Protein AF-A0A2J8LTY6-F1 (afdb_monomer)

Foldseek 3Di:
DPDPPCPPLVLLVLLLVQLVVQVPPPCLLVCCVVPVVVSLVVSVCSSLVVVLVVCVVVVHDSCVVVVPVVSSVSSSVSNCCVRPPDDCVVVVVSVPCVVVVVVVVVVVVVVVVD

Nearest PDB structures (foldseek):
  6iz1-assembly1_A  TM=7.388E-01  e=3.321E-11  Gallus gallus
  6iyx-assembly1_A  TM=7.393E-01  e=4.893E-11  Gallus gallus
  6iz0-assembly1_A  TM=7.405E-01  e=6.106E-11  Gallus gallus
  6iz3-assembly1_B  TM=7.195E-01  e=1.869E-07  Xenopus laevis
  5eik-assembly1_A  TM=6.913E-01  e=4.148E-06  Caenorhabditis elegans

Mean predicted aligned error: 11.71 Å

Organism: Pan troglodytes (NCBI:txid9598)

Secondary structure (DSSP, 8-state):
---S--TTHHHHHHHHHHHHHHHHSTTHHHHHHH-HHHHHHHHHHHHHHHHHHHHHHHT--TTHHHH-HHHHHHHHHHHHHHHH-SSSHHHHHHS-HHHHHHHHHHHHHHHH--

Sequence (114 aa):
FSRVPLFPVFDLSYFIVSILYLKYEPGAVELSRRHPIASWLCAMLHCFGSYILADLLLGEPLIDYFSNNSSILLASAVWYLIFFCPMDLFYKCVCFLPVKLIFVAMKEVEVAVS

Solvent-accessible surface area (backbone atoms only — not comparable to full-atom values): 6648 Å² total; per-residue (Å²): 136,91,77,68,76,54,74,69,60,55,60,47,50,51,36,48,52,39,41,50,55,49,54,69,40,90,60,38,62,57,38,39,74,77,38,47,68,59,39,50,51,52,41,50,48,52,51,47,44,59,53,49,52,50,30,60,75,69,71,50,78,75,63,60,68,74,68,36,57,67,58,55,51,48,47,51,50,48,47,49,48,72,77,67,53,91,68,66,55,64,63,54,54,70,68,40,57,66,62,56,51,51,55,52,52,54,53,52,55,58,64,75,74,108

Structure (mmCIF, N/CA/C/O backbone):
data_AF-A0A2J8LTY6-F1
#
_entry.id   AF-A0A2J8LTY6-F1
#
loop_
_atom_site.group_PDB
_atom_site.id
_atom_site.type_symbol
_atom_site.label_atom_id
_atom_site.label_alt_id
_atom_site.label_comp_id
_atom_site.label_asym_id
_atom_site.label_entity_id
_atom_site.label_seq_id
_atom_site.pdbx_PDB_ins_code
_atom_site.Cartn_x
_atom_site.Cartn_y
_atom_site.Cartn_z
_atom_site.occupancy
_atom_site.B_iso_or_equiv
_atom_site.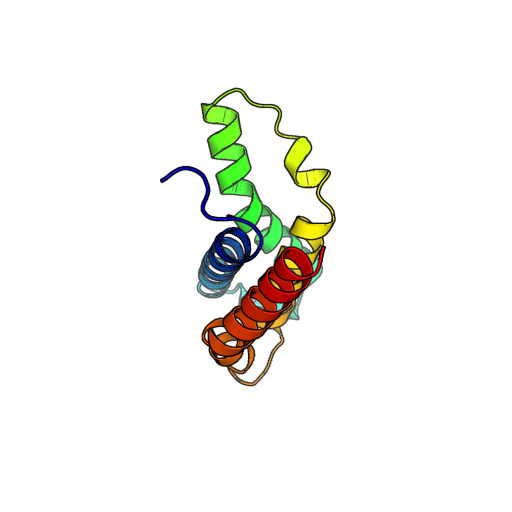auth_seq_id
_atom_site.auth_comp_id
_atom_site.auth_asym_id
_atom_site.auth_atom_id
_atom_site.pdbx_PDB_model_num
ATOM 1 N N . PHE A 1 1 ? 17.121 -19.314 -8.402 1.00 40.66 1 PHE A N 1
ATOM 2 C CA . PHE A 1 1 ? 16.409 -18.447 -7.441 1.00 40.66 1 PHE A CA 1
ATOM 3 C C . PHE A 1 1 ? 15.671 -17.268 -8.092 1.00 40.66 1 PHE A C 1
ATOM 5 O O . PHE A 1 1 ? 14.885 -16.627 -7.416 1.00 40.66 1 PHE A O 1
ATOM 12 N N . SER A 1 2 ? 15.838 -17.025 -9.401 1.00 34.03 2 SER A N 1
ATOM 13 C CA . SER A 1 2 ? 15.414 -15.782 -10.073 1.00 34.03 2 SER A CA 1
ATOM 14 C C . SER A 1 2 ? 14.136 -15.877 -10.927 1.00 34.03 2 SER A C 1
ATOM 16 O O . SER A 1 2 ? 13.950 -15.062 -11.821 1.00 34.03 2 SER A O 1
ATOM 18 N N . ARG A 1 3 ? 13.273 -16.882 -10.717 1.00 43.09 3 ARG A N 1
ATOM 19 C CA . ARG A 1 3 ? 11.989 -17.022 -11.443 1.00 43.09 3 ARG A CA 1
ATOM 20 C C . ARG A 1 3 ? 10.879 -17.635 -10.585 1.00 43.09 3 ARG A C 1
ATOM 22 O O . ARG A 1 3 ? 10.089 -18.440 -11.064 1.00 43.09 3 ARG A O 1
ATOM 29 N N . VAL A 1 4 ? 10.819 -17.277 -9.305 1.00 45.66 4 VAL A N 1
ATOM 30 C CA . VAL A 1 4 ? 9.555 -17.446 -8.577 1.00 45.66 4 VAL A CA 1
ATOM 31 C C . VAL A 1 4 ? 8.643 -16.342 -9.113 1.00 45.66 4 VAL A C 1
ATOM 33 O O . VAL A 1 4 ? 9.089 -15.197 -9.109 1.00 45.66 4 VAL A O 1
ATOM 36 N N . PRO A 1 5 ? 7.437 -16.619 -9.636 1.00 44.72 5 PRO A N 1
ATOM 37 C CA . PRO A 1 5 ? 6.534 -15.551 -10.040 1.00 44.72 5 PRO A CA 1
ATOM 38 C C . PRO A 1 5 ? 6.228 -14.702 -8.796 1.00 44.72 5 PRO A C 1
ATOM 40 O O . PRO A 1 5 ? 5.482 -15.123 -7.913 1.00 44.72 5 PRO A O 1
ATOM 43 N N . LEU A 1 6 ? 6.880 -13.534 -8.695 1.00 52.09 6 LEU A N 1
ATOM 44 C CA . LEU A 1 6 ? 6.681 -12.553 -7.618 1.00 52.09 6 LEU A CA 1
ATOM 45 C C . LEU A 1 6 ? 5.242 -12.008 -7.626 1.00 52.09 6 LEU A C 1
ATOM 47 O O . LEU A 1 6 ? 4.698 -11.628 -6.591 1.00 52.09 6 LEU A O 1
ATOM 51 N N . PHE A 1 7 ? 4.592 -12.090 -8.781 1.00 45.00 7 PHE A N 1
ATOM 52 C CA . PHE A 1 7 ? 3.207 -11.723 -9.000 1.00 45.00 7 PHE A CA 1
ATOM 53 C C . PHE A 1 7 ? 2.273 -12.890 -8.631 1.00 45.00 7 PHE A C 1
ATOM 55 O O . PHE A 1 7 ? 2.478 -13.993 -9.148 1.00 45.00 7 PHE A O 1
ATOM 62 N N . PRO A 1 8 ? 1.224 -12.733 -7.798 1.00 56.03 8 PRO A N 1
ATOM 63 C CA . PRO A 1 8 ? 0.756 -11.546 -7.065 1.00 56.03 8 PRO A CA 1
ATOM 64 C C . PRO A 1 8 ? 1.036 -11.583 -5.547 1.00 56.03 8 PRO A C 1
ATOM 66 O O . PRO A 1 8 ? 0.527 -10.752 -4.805 1.00 56.03 8 PRO A O 1
ATOM 69 N N . VAL A 1 9 ? 1.754 -12.586 -5.032 1.00 59.97 9 VAL A N 1
ATOM 70 C CA . VAL A 1 9 ? 1.737 -12.873 -3.581 1.00 59.97 9 VAL A CA 1
ATOM 71 C C . VAL A 1 9 ? 2.847 -12.203 -2.795 1.00 59.97 9 VAL A C 1
ATOM 73 O O . VAL A 1 9 ? 2.619 -11.884 -1.631 1.00 59.97 9 VAL A O 1
ATOM 76 N N . PHE A 1 10 ? 4.002 -11.947 -3.409 1.00 66.38 10 PHE A N 1
ATOM 77 C CA . PHE A 1 10 ? 5.044 -11.174 -2.736 1.00 66.38 10 PHE A CA 1
ATOM 78 C C . PHE A 1 10 ? 4.590 -9.721 -2.547 1.00 66.38 10 PHE A C 1
ATOM 80 O O . PHE A 1 10 ? 4.599 -9.239 -1.416 1.00 66.38 10 PHE A O 1
ATOM 87 N N . ASP A 1 11 ? 4.059 -9.088 -3.596 1.00 71.38 11 ASP A N 1
ATOM 88 C CA . ASP A 1 11 ? 3.532 -7.716 -3.526 1.00 71.38 11 ASP A CA 1
ATOM 89 C C . ASP A 1 11 ? 2.355 -7.601 -2.550 1.00 71.38 11 ASP A C 1
ATOM 91 O O . ASP A 1 11 ? 2.318 -6.707 -1.707 1.00 71.38 11 ASP A O 1
ATOM 95 N N . LEU A 1 12 ? 1.429 -8.567 -2.582 1.00 74.12 12 LEU A N 1
ATOM 96 C CA . LEU A 1 12 ? 0.323 -8.622 -1.626 1.00 74.12 12 LEU A CA 1
ATOM 97 C C . LEU A 1 12 ? 0.828 -8.720 -0.180 1.00 74.12 12 LEU A C 1
ATOM 99 O O . LEU A 1 12 ? 0.347 -7.992 0.685 1.00 74.12 12 LEU A O 1
ATOM 103 N N . SER A 1 13 ? 1.792 -9.606 0.093 1.00 76.62 13 SER A N 1
ATOM 104 C CA . SER A 1 13 ? 2.350 -9.769 1.440 1.00 76.62 13 SER A CA 1
ATOM 105 C C . SER A 1 13 ? 3.026 -8.492 1.933 1.00 76.62 13 SER A C 1
ATOM 107 O O . SER A 1 13 ? 2.820 -8.095 3.079 1.00 76.62 13 SER A O 1
ATOM 109 N N . TYR A 1 14 ? 3.749 -7.807 1.048 1.00 80.81 14 TYR A N 1
ATOM 110 C CA . TYR A 1 14 ? 4.389 -6.542 1.354 1.00 80.81 14 TYR A CA 1
ATOM 111 C C . TYR A 1 14 ? 3.345 -5.456 1.672 1.00 80.81 14 TYR A C 1
ATOM 113 O O . TYR A 1 14 ? 3.413 -4.839 2.736 1.00 80.81 14 TYR A O 1
ATOM 121 N N . PHE A 1 15 ? 2.315 -5.282 0.834 1.00 84.50 15 PHE A N 1
ATOM 122 C CA . PHE A 1 15 ? 1.246 -4.308 1.095 1.00 84.50 15 PHE A CA 1
ATOM 123 C C . PHE A 1 15 ? 0.502 -4.591 2.401 1.00 84.50 15 PHE A C 1
ATOM 125 O O . PHE A 1 15 ? 0.214 -3.666 3.159 1.00 84.50 15 PHE A O 1
ATOM 132 N N . ILE A 1 16 ? 0.231 -5.864 2.695 1.00 82.50 16 ILE A N 1
ATOM 133 C CA . ILE A 1 16 ? -0.411 -6.278 3.945 1.00 82.50 16 ILE A CA 1
ATOM 134 C C . ILE A 1 16 ? 0.439 -5.869 5.144 1.00 82.50 16 ILE A C 1
ATOM 136 O O . ILE A 1 16 ? -0.091 -5.230 6.050 1.00 82.50 16 ILE A O 1
ATOM 140 N N . VAL A 1 17 ? 1.734 -6.199 5.150 1.00 83.50 17 VAL A N 1
ATOM 141 C CA . VAL A 1 17 ? 2.637 -5.883 6.268 1.00 83.50 17 VAL A CA 1
ATOM 142 C C . VAL A 1 17 ? 2.764 -4.372 6.458 1.00 83.50 17 VAL A C 1
ATOM 144 O O . VAL A 1 17 ? 2.602 -3.898 7.582 1.00 83.50 17 VAL A O 1
ATOM 147 N N . SER A 1 18 ? 2.967 -3.609 5.382 1.00 87.31 18 SER A N 1
ATOM 148 C CA . SER A 1 18 ? 3.099 -2.148 5.453 1.00 87.31 18 SER A CA 1
ATOM 149 C C . SER A 1 18 ? 1.833 -1.467 5.985 1.00 87.31 18 SER A C 1
ATOM 151 O O . SER A 1 18 ? 1.911 -0.565 6.819 1.00 87.31 18 SER A O 1
ATOM 153 N N . ILE A 1 19 ? 0.648 -1.910 5.559 1.00 87.50 19 ILE A N 1
ATOM 154 C CA . ILE A 1 19 ? -0.629 -1.335 6.013 1.00 87.50 19 ILE A CA 1
ATOM 155 C C . ILE A 1 19 ? -0.973 -1.791 7.436 1.00 87.50 19 ILE A C 1
ATOM 157 O O . ILE A 1 19 ? -1.535 -1.012 8.208 1.00 87.50 19 ILE A O 1
ATOM 161 N N . LEU A 1 20 ? -0.624 -3.024 7.814 1.00 84.75 20 LEU A N 1
ATOM 162 C CA . LEU A 1 20 ? -0.717 -3.481 9.204 1.00 84.75 20 LEU A CA 1
ATOM 163 C C . LEU A 1 20 ? 0.145 -2.615 10.113 1.00 84.75 20 LEU A C 1
ATOM 165 O O . LEU A 1 20 ? -0.345 -2.159 11.142 1.00 84.75 20 LEU A O 1
ATOM 169 N N . TYR A 1 21 ? 1.387 -2.349 9.710 1.00 85.50 21 TYR A N 1
ATOM 170 C CA . TYR A 1 21 ? 2.292 -1.480 10.451 1.00 85.50 21 TYR A CA 1
ATOM 171 C C . TYR A 1 21 ? 1.695 -0.080 10.638 1.00 85.50 21 TYR A C 1
ATOM 173 O O . TYR A 1 21 ? 1.623 0.410 11.762 1.00 85.50 21 TYR A O 1
ATOM 181 N N . LEU A 1 22 ? 1.135 0.505 9.572 1.00 88.19 22 LEU A N 1
ATOM 182 C CA . LEU A 1 22 ? 0.414 1.777 9.659 1.00 88.19 22 LEU A CA 1
ATOM 183 C C . LEU A 1 22 ? -0.794 1.706 10.606 1.00 88.19 22 LEU A C 1
ATOM 185 O O . LEU A 1 22 ? -1.060 2.656 11.330 1.00 88.19 22 LEU A O 1
ATOM 189 N N . LYS A 1 23 ? -1.545 0.601 10.631 1.00 85.44 23 LYS A N 1
ATOM 190 C CA . LYS A 1 23 ? -2.685 0.434 11.547 1.00 85.44 23 LYS A CA 1
ATOM 191 C C . LYS A 1 23 ? -2.256 0.353 13.018 1.00 85.44 23 LYS A C 1
ATOM 193 O O . LYS A 1 23 ? -3.049 0.733 13.880 1.00 85.44 23 LYS A O 1
ATOM 198 N N . TYR A 1 24 ? -1.049 -0.141 13.302 1.00 85.75 24 TYR A N 1
ATOM 199 C CA . TYR A 1 24 ? -0.485 -0.165 14.655 1.00 85.75 24 TYR A CA 1
ATOM 200 C C . TYR A 1 24 ? -0.073 1.224 15.159 1.00 85.75 24 TYR A C 1
ATOM 202 O O . TYR A 1 24 ? 0.044 1.402 16.372 1.00 85.75 24 TYR A O 1
ATOM 210 N N . GLU A 1 25 ? 0.105 2.208 14.272 1.00 87.81 25 GLU A N 1
ATOM 211 C CA . GLU A 1 25 ? 0.397 3.581 14.681 1.00 87.81 25 GLU A CA 1
ATOM 212 C C . GLU A 1 25 ? -0.769 4.181 15.493 1.00 87.81 25 GLU A C 1
ATOM 214 O O . GLU A 1 25 ? -1.949 4.043 15.130 1.00 87.81 25 GLU A O 1
ATOM 219 N N . PRO A 1 26 ? -0.468 4.880 16.602 1.00 87.75 26 PRO A N 1
ATOM 220 C CA . PRO A 1 26 ? -1.489 5.471 17.453 1.00 87.75 26 PRO A CA 1
ATOM 221 C C . PRO A 1 26 ? -2.305 6.511 16.673 1.00 87.75 26 PRO A C 1
ATOM 223 O O . PRO A 1 26 ? -1.769 7.425 16.057 1.00 87.75 26 PRO A O 1
ATOM 226 N N . GLY A 1 27 ? -3.632 6.372 16.703 1.00 87.12 27 GLY A N 1
ATOM 227 C CA . GLY A 1 27 ? -4.552 7.278 16.007 1.00 87.12 27 GLY A CA 1
ATOM 228 C C . GLY A 1 27 ? -4.811 6.941 14.534 1.00 87.12 27 GLY A C 1
ATOM 229 O O . GLY A 1 27 ? -5.724 7.523 13.948 1.00 87.12 27 GLY A O 1
ATOM 230 N N . ALA A 1 28 ? -4.122 5.961 13.936 1.00 86.38 28 ALA A N 1
ATOM 231 C CA . ALA A 1 28 ? -4.347 5.579 12.537 1.00 86.38 28 ALA A CA 1
ATOM 232 C C . ALA A 1 28 ? -5.773 5.058 12.279 1.00 86.38 28 ALA A C 1
ATOM 234 O O . ALA A 1 28 ? -6.400 5.388 11.269 1.00 86.38 28 ALA A O 1
ATOM 235 N N . VAL A 1 29 ? -6.329 4.279 13.214 1.00 86.31 29 VAL A N 1
ATOM 236 C CA . VAL A 1 29 ? -7.710 3.769 13.124 1.00 86.31 29 VAL A CA 1
ATOM 237 C C . VAL A 1 29 ? -8.726 4.909 13.192 1.00 86.31 29 VAL A C 1
ATOM 239 O O . VAL A 1 29 ? -9.680 4.934 12.414 1.00 86.31 29 VAL A O 1
ATOM 242 N N . GLU A 1 30 ? -8.515 5.872 14.087 1.00 89.19 30 GLU A N 1
ATOM 243 C CA . GLU A 1 30 ? -9.394 7.032 14.239 1.00 89.19 30 GLU A CA 1
ATOM 244 C C . GLU A 1 30 ? -9.311 7.962 13.023 1.00 89.19 30 GLU A C 1
ATOM 246 O O . GLU A 1 30 ? -10.344 8.392 12.502 1.00 89.19 30 GLU A O 1
ATOM 251 N N . LEU A 1 31 ? -8.103 8.166 12.488 1.00 88.06 31 LEU A N 1
ATOM 252 C CA . LEU A 1 31 ? -7.874 8.887 11.240 1.00 88.06 31 LEU A CA 1
ATOM 253 C C . LEU A 1 31 ? -8.602 8.224 10.065 1.00 88.06 31 LEU A C 1
ATOM 255 O O . LEU A 1 31 ? -9.236 8.930 9.290 1.00 88.06 31 LEU A O 1
ATOM 259 N N . SER A 1 32 ? -8.589 6.890 9.953 1.00 87.94 32 SER A N 1
ATOM 260 C CA . SER A 1 32 ? -9.320 6.187 8.882 1.00 87.94 32 SER A CA 1
ATOM 261 C C . SER A 1 32 ? -10.833 6.409 8.939 1.00 87.94 32 SER A C 1
ATOM 263 O O . SER A 1 32 ? -11.485 6.504 7.900 1.00 87.94 32 SER A O 1
ATOM 265 N N . ARG A 1 33 ? -11.392 6.543 10.149 1.00 86.38 33 ARG A N 1
ATOM 266 C CA . ARG A 1 33 ? -12.830 6.750 10.365 1.00 86.38 33 ARG A CA 1
ATOM 267 C C . ARG A 1 33 ? -13.242 8.201 10.153 1.00 86.38 33 ARG A C 1
ATOM 269 O O . ARG A 1 33 ? -14.330 8.452 9.645 1.00 86.38 33 ARG A O 1
ATOM 276 N N . ARG A 1 34 ? -12.387 9.148 10.544 1.00 92.25 34 ARG A N 1
ATOM 277 C CA . ARG A 1 34 ? -12.663 10.588 10.453 1.00 92.25 34 ARG A CA 1
ATOM 278 C C . ARG A 1 34 ? -12.298 11.174 9.087 1.00 92.25 34 ARG A C 1
ATOM 280 O O . ARG A 1 34 ? -13.015 12.025 8.572 1.00 92.25 34 ARG A O 1
ATOM 287 N N . HIS A 1 35 ? -11.199 10.703 8.502 1.00 91.62 35 HIS A N 1
ATOM 288 C CA . HIS A 1 35 ? -10.627 11.168 7.238 1.00 91.62 35 HIS A CA 1
ATOM 289 C C . HIS A 1 35 ? -10.119 9.979 6.392 1.00 91.62 35 HIS A C 1
ATOM 291 O O . HIS A 1 35 ? -8.908 9.769 6.266 1.00 91.62 35 HIS A O 1
ATOM 297 N N . PRO A 1 36 ? -11.022 9.207 5.757 1.00 87.56 36 PRO A N 1
ATOM 298 C CA . PRO A 1 36 ? -10.658 7.994 5.018 1.00 87.56 36 PRO A CA 1
ATOM 299 C C . PRO A 1 36 ? -9.686 8.256 3.860 1.00 87.56 36 PRO A C 1
ATOM 301 O O . PRO A 1 36 ? -8.778 7.464 3.640 1.00 87.56 36 PRO A O 1
ATOM 304 N N . ILE A 1 37 ? -9.810 9.396 3.169 1.00 88.88 37 ILE A N 1
ATOM 305 C CA . ILE A 1 37 ? -8.899 9.780 2.074 1.00 88.88 37 ILE A CA 1
ATOM 306 C C . ILE A 1 37 ? -7.477 10.024 2.598 1.00 88.88 37 ILE A C 1
ATOM 308 O O . ILE A 1 37 ? -6.511 9.602 1.970 1.00 88.88 37 ILE A O 1
ATOM 312 N N . ALA A 1 38 ? -7.338 10.663 3.764 1.00 89.25 38 ALA A N 1
ATOM 313 C CA . ALA A 1 38 ? -6.032 10.911 4.371 1.00 89.25 38 ALA A CA 1
ATOM 314 C C . ALA A 1 38 ? -5.371 9.598 4.818 1.00 89.25 38 ALA A C 1
ATOM 316 O O . ALA A 1 38 ? -4.192 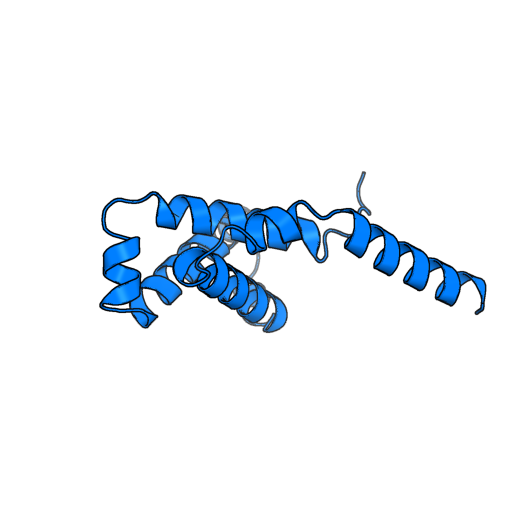9.381 4.557 1.00 89.25 38 ALA A O 1
ATOM 317 N N . SER A 1 39 ? -6.143 8.690 5.424 1.00 91.19 39 SER A N 1
ATOM 318 C CA . SER A 1 39 ? -5.652 7.357 5.792 1.00 91.19 39 SER A CA 1
ATOM 319 C C . SER A 1 39 ? -5.25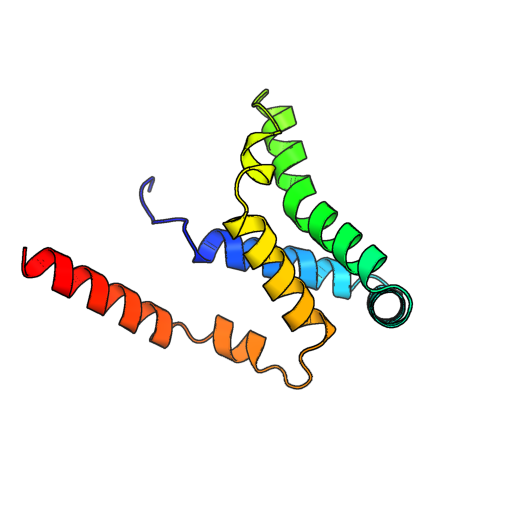2 6.524 4.570 1.00 91.19 39 SER A C 1
ATOM 321 O O . SER A 1 39 ? -4.203 5.882 4.600 1.00 91.19 39 SER A O 1
ATOM 323 N N . TRP A 1 40 ? -6.031 6.575 3.486 1.00 91.56 40 TRP A N 1
ATOM 324 C CA . TRP A 1 40 ? -5.692 5.913 2.226 1.00 91.56 40 TRP A CA 1
ATOM 325 C C . TRP A 1 40 ? -4.401 6.476 1.619 1.00 91.56 40 TRP A C 1
ATOM 327 O O . TRP A 1 40 ? -3.517 5.706 1.255 1.00 91.56 40 TRP A O 1
ATOM 337 N N . LEU A 1 41 ? -4.237 7.804 1.584 1.00 89.88 41 LEU A N 1
ATOM 338 C CA . LEU A 1 41 ? -2.998 8.442 1.121 1.00 89.88 41 LEU A CA 1
ATOM 339 C C . LEU A 1 41 ? -1.791 8.036 1.976 1.00 89.88 41 LEU A C 1
ATOM 341 O O . LEU A 1 41 ? -0.750 7.688 1.422 1.00 89.88 41 LEU A O 1
ATOM 345 N N . CYS A 1 42 ? -1.927 8.015 3.306 1.00 89.12 42 CYS A N 1
ATOM 346 C CA . CYS A 1 42 ? -0.878 7.508 4.194 1.00 89.12 42 CYS A CA 1
ATOM 347 C C . CYS A 1 42 ? -0.530 6.046 3.893 1.00 89.12 42 CYS A C 1
ATOM 349 O O . CYS A 1 42 ? 0.649 5.708 3.852 1.00 89.12 42 CYS A O 1
ATOM 351 N N . ALA A 1 43 ? -1.527 5.194 3.644 1.00 89.81 43 ALA A N 1
ATOM 352 C CA . ALA A 1 43 ? -1.311 3.794 3.291 1.00 89.81 43 ALA A CA 1
ATOM 353 C C . ALA A 1 43 ? -0.575 3.640 1.956 1.00 89.81 43 ALA A C 1
ATOM 355 O O . ALA A 1 43 ? 0.397 2.892 1.887 1.00 89.81 43 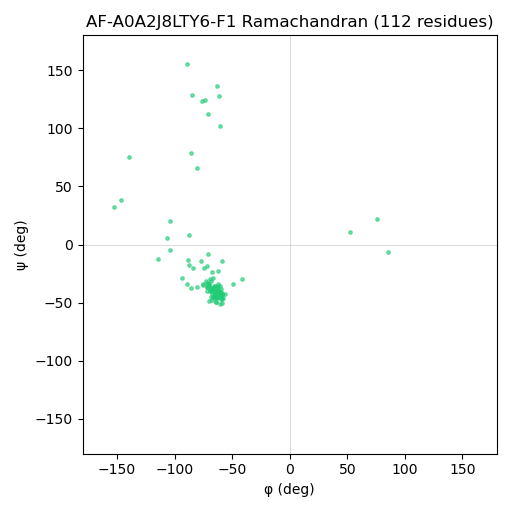ALA A O 1
ATOM 356 N N . MET A 1 44 ? -0.972 4.391 0.925 1.00 89.00 44 MET A N 1
ATOM 357 C CA . MET A 1 44 ? -0.274 4.398 -0.364 1.00 89.00 44 MET A CA 1
ATOM 358 C C . MET A 1 44 ? 1.177 4.866 -0.200 1.00 89.00 44 MET A C 1
ATOM 360 O O . MET A 1 44 ? 2.084 4.217 -0.709 1.00 89.00 44 MET A O 1
ATOM 364 N N . LEU A 1 45 ? 1.428 5.935 0.562 1.00 86.38 45 LEU A N 1
ATOM 365 C CA . LEU A 1 45 ? 2.790 6.405 0.836 1.00 86.38 45 LEU A CA 1
ATOM 366 C C . LEU A 1 45 ? 3.621 5.373 1.607 1.00 86.38 45 LEU A C 1
ATOM 368 O O . LEU A 1 45 ? 4.806 5.229 1.327 1.00 86.38 45 LEU A O 1
ATOM 372 N N . HIS A 1 46 ? 3.020 4.629 2.538 1.00 87.00 46 HIS A N 1
ATOM 373 C CA . HIS A 1 46 ? 3.712 3.563 3.267 1.00 87.00 46 HIS A CA 1
ATOM 374 C C . HIS A 1 46 ? 4.039 2.363 2.369 1.00 87.00 46 HIS A C 1
ATOM 376 O O . HIS A 1 46 ? 5.118 1.788 2.475 1.00 87.00 46 HIS A O 1
ATOM 382 N N . CYS A 1 47 ? 3.124 1.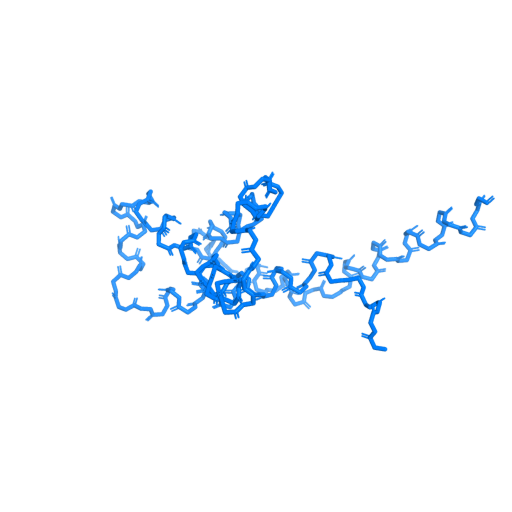995 1.468 1.00 85.38 47 CYS A N 1
ATOM 383 C CA . CYS A 1 47 ? 3.335 0.919 0.506 1.00 85.38 47 CYS A CA 1
ATOM 384 C C . CYS A 1 47 ? 4.358 1.301 -0.566 1.00 85.38 47 CYS A C 1
ATOM 386 O O . CYS A 1 47 ? 5.271 0.538 -0.830 1.00 85.38 47 CYS A O 1
ATOM 388 N N . PHE A 1 48 ? 4.242 2.468 -1.190 1.00 82.19 48 PHE A N 1
ATOM 389 C CA . PHE A 1 48 ? 5.124 2.850 -2.295 1.00 82.19 48 PHE A CA 1
ATOM 390 C C . PHE A 1 48 ? 6.413 3.529 -1.827 1.00 82.19 48 PHE A C 1
ATOM 392 O O . PHE A 1 48 ? 7.388 3.557 -2.569 1.00 82.19 48 PHE A O 1
ATOM 399 N N . GLY A 1 49 ? 6.465 4.029 -0.591 1.00 81.06 49 GLY A N 1
ATOM 400 C CA . GLY A 1 49 ? 7.609 4.767 -0.058 1.00 81.06 49 GLY A CA 1
ATOM 401 C C . GLY A 1 49 ? 8.898 3.952 0.001 1.00 81.06 49 GLY A C 1
ATOM 402 O O . GLY A 1 49 ? 9.954 4.480 -0.341 1.00 81.06 49 GLY A O 1
ATOM 403 N N . SER A 1 50 ? 8.841 2.665 0.371 1.00 75.62 50 SER A N 1
ATOM 404 C CA . SER A 1 50 ? 10.053 1.832 0.354 1.00 75.62 50 SER A CA 1
ATOM 405 C C . SER A 1 50 ? 10.527 1.518 -1.064 1.00 75.62 50 SER A C 1
ATOM 407 O O . SER A 1 50 ? 11.734 1.461 -1.272 1.00 75.62 50 SER A O 1
ATOM 409 N N . TYR A 1 51 ? 9.616 1.357 -2.031 1.00 73.75 51 TYR A N 1
ATOM 410 C CA . TYR A 1 51 ? 9.986 1.176 -3.440 1.00 73.75 51 TYR A CA 1
ATOM 411 C C . TYR A 1 51 ? 10.598 2.455 -4.012 1.00 73.75 51 TYR A C 1
ATOM 413 O O . TYR A 1 51 ? 11.676 2.400 -4.583 1.00 73.75 51 TYR A O 1
ATOM 421 N N . ILE A 1 52 ? 9.993 3.619 -3.745 1.00 76.75 52 ILE A N 1
ATOM 422 C CA . ILE A 1 52 ? 10.535 4.932 -4.131 1.00 76.75 52 ILE A CA 1
ATOM 423 C C . ILE A 1 52 ? 11.945 5.125 -3.560 1.00 76.75 52 ILE A C 1
ATOM 425 O O . ILE A 1 52 ? 12.830 5.608 -4.259 1.00 76.75 52 ILE A O 1
ATOM 429 N N . LEU A 1 53 ? 12.175 4.742 -2.300 1.00 76.00 53 LEU A N 1
ATOM 430 C CA . LEU A 1 53 ? 13.490 4.854 -1.668 1.00 76.00 53 LEU A CA 1
ATOM 431 C C . LEU A 1 53 ? 14.510 3.869 -2.265 1.00 76.00 53 LEU A C 1
ATOM 433 O O . LEU A 1 53 ? 15.670 4.236 -2.446 1.00 76.00 53 LEU A O 1
ATOM 437 N N . ALA A 1 54 ? 14.090 2.638 -2.569 1.00 74.31 54 ALA A N 1
ATOM 438 C CA . ALA A 1 54 ? 14.935 1.630 -3.204 1.00 74.31 54 ALA A CA 1
ATOM 439 C C . ALA A 1 54 ? 15.320 2.027 -4.639 1.00 74.31 54 ALA A C 1
ATOM 441 O O . ALA A 1 54 ? 16.497 1.971 -4.989 1.00 74.31 54 ALA A O 1
ATOM 442 N N . ASP A 1 55 ? 14.362 2.505 -5.431 1.00 73.62 55 ASP A N 1
ATOM 443 C CA . ASP A 1 55 ? 14.577 2.965 -6.805 1.00 73.62 55 ASP A CA 1
ATOM 444 C C . ASP A 1 55 ? 15.431 4.240 -6.834 1.00 73.62 55 ASP A C 1
ATOM 446 O O . ASP A 1 55 ? 16.321 4.367 -7.672 1.00 73.62 55 ASP A O 1
ATOM 450 N N . LEU A 1 56 ? 15.254 5.151 -5.867 1.00 78.00 56 LEU A N 1
ATOM 451 C CA . LEU A 1 56 ? 16.123 6.322 -5.698 1.00 78.00 56 LEU A CA 1
ATOM 452 C C . LEU A 1 56 ? 17.575 5.921 -5.390 1.00 78.00 56 LEU A C 1
ATOM 454 O O . LEU A 1 56 ? 18.504 6.540 -5.908 1.00 78.00 56 LEU A O 1
ATOM 458 N N . LEU A 1 57 ? 17.779 4.888 -4.564 1.00 80.12 57 LEU A N 1
ATOM 459 C CA . LEU A 1 57 ? 19.106 4.337 -4.263 1.00 80.12 57 LEU A CA 1
ATOM 460 C C . LEU A 1 57 ? 19.742 3.640 -5.476 1.00 80.12 57 LEU A C 1
ATOM 462 O O . LEU A 1 57 ? 20.967 3.643 -5.600 1.00 80.12 57 LEU A O 1
ATOM 466 N N . LEU A 1 58 ? 18.927 3.054 -6.355 1.00 80.19 58 LEU A N 1
ATOM 467 C CA . LEU A 1 58 ? 19.361 2.369 -7.577 1.00 80.19 58 LEU A CA 1
ATOM 468 C C . LEU A 1 58 ? 19.475 3.308 -8.794 1.00 80.19 58 LEU A C 1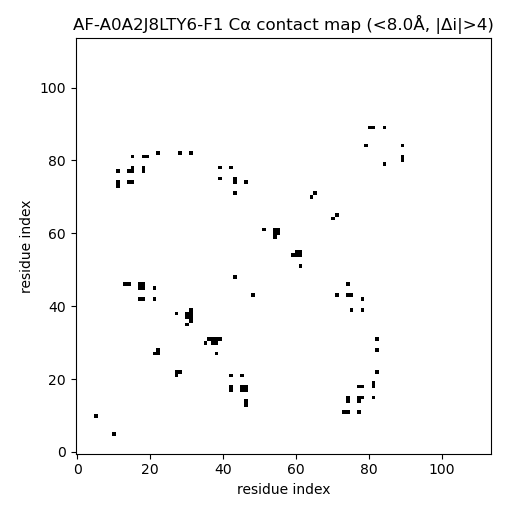
ATOM 470 O O . LEU A 1 58 ? 20.101 2.938 -9.785 1.00 80.19 58 LEU A O 1
ATOM 474 N N . GLY A 1 59 ? 18.930 4.525 -8.711 1.00 78.06 59 GLY A N 1
ATOM 475 C CA . GLY A 1 59 ? 18.911 5.502 -9.804 1.00 78.06 59 GLY A CA 1
ATOM 476 C C . GLY A 1 59 ? 17.880 5.201 -10.899 1.00 78.06 59 GLY A C 1
ATOM 477 O O . GLY A 1 59 ? 18.041 5.677 -12.023 1.00 78.06 59 GLY A O 1
ATOM 478 N N . GLU A 1 60 ? 16.844 4.415 -10.596 1.00 74.62 60 GLU A N 1
ATOM 479 C CA . GLU A 1 60 ? 15.804 4.009 -11.550 1.00 74.62 60 GLU A CA 1
ATOM 480 C C . GLU A 1 60 ? 14.614 4.997 -11.600 1.00 74.62 60 GLU A C 1
ATOM 482 O O . GLU A 1 60 ? 14.377 5.758 -10.653 1.00 74.62 60 GLU A O 1
ATOM 487 N N . PRO A 1 61 ? 13.860 5.050 -12.719 1.00 63.94 61 PRO A N 1
ATOM 488 C CA . PRO A 1 61 ? 12.745 5.981 -12.877 1.00 63.94 61 PRO A CA 1
ATOM 489 C C . PRO A 1 61 ? 11.536 5.621 -11.993 1.00 63.94 61 PRO A C 1
ATOM 491 O O . PRO A 1 61 ? 10.786 4.689 -12.261 1.00 63.94 61 PRO A O 1
ATOM 494 N N . LEU A 1 62 ? 11.277 6.478 -11.002 1.00 59.50 62 LEU A N 1
ATOM 495 C CA . LEU A 1 62 ? 10.223 6.374 -9.975 1.00 59.50 62 LEU A CA 1
ATOM 496 C C . LEU A 1 62 ? 8.771 6.289 -10.500 1.00 59.50 62 LEU A C 1
ATOM 498 O O . LEU A 1 62 ? 7.846 6.018 -9.733 1.00 59.50 62 LEU A O 1
ATOM 502 N N . ILE A 1 63 ? 8.536 6.597 -11.780 1.00 59.72 63 ILE A N 1
ATOM 503 C CA . ILE A 1 63 ? 7.187 6.798 -12.335 1.00 59.72 63 ILE A CA 1
ATOM 504 C C . ILE A 1 63 ? 6.504 5.479 -12.739 1.00 59.72 63 ILE A C 1
ATOM 506 O O . ILE A 1 63 ? 5.275 5.431 -12.833 1.00 59.72 63 ILE A O 1
ATOM 510 N N . ASP A 1 64 ? 7.275 4.408 -12.954 1.00 61.53 64 ASP A N 1
ATOM 511 C CA . ASP A 1 64 ? 6.756 3.163 -13.538 1.00 61.53 64 ASP A CA 1
ATOM 512 C C . ASP A 1 64 ? 5.809 2.409 -12.591 1.00 61.53 64 ASP A C 1
ATOM 514 O O . ASP A 1 64 ? 4.838 1.790 -13.032 1.00 61.53 64 ASP A O 1
ATOM 518 N N . TYR A 1 65 ? 5.997 2.537 -11.273 1.00 60.50 65 TYR A N 1
ATOM 519 C CA . TYR A 1 65 ? 5.122 1.885 -10.292 1.00 60.50 65 TYR A CA 1
ATOM 520 C C . TYR A 1 65 ? 3.727 2.514 -10.201 1.00 60.50 65 TYR A C 1
ATOM 522 O O . TYR A 1 65 ? 2.749 1.791 -10.001 1.00 60.50 65 TYR A O 1
ATOM 530 N N . PHE A 1 66 ? 3.606 3.830 -10.406 1.00 59.75 66 PHE A N 1
ATOM 531 C CA . PHE A 1 66 ? 2.301 4.501 -10.461 1.00 59.75 66 PHE A CA 1
ATOM 532 C C . PHE A 1 66 ? 1.549 4.232 -11.772 1.00 59.75 66 PHE A C 1
ATOM 534 O O . PHE A 1 66 ? 0.327 4.356 -11.805 1.00 59.75 66 PHE A O 1
ATOM 541 N N . SER A 1 67 ? 2.251 3.820 -12.833 1.00 62.22 67 SER A N 1
ATOM 542 C CA . SER A 1 67 ? 1.629 3.379 -14.090 1.00 62.22 67 SER A CA 1
ATOM 543 C C . SER A 1 67 ? 0.853 2.064 -13.913 1.00 62.22 67 SER A C 1
ATOM 545 O O . SER A 1 67 ? -0.099 1.763 -14.640 1.00 62.22 67 SER A O 1
ATOM 547 N N . ASN A 1 68 ? 1.215 1.278 -12.894 1.00 68.81 68 ASN A N 1
ATOM 548 C CA . ASN A 1 68 ? 0.626 -0.024 -12.640 1.00 68.81 68 ASN A CA 1
ATOM 549 C C . ASN A 1 68 ? -0.661 0.098 -11.806 1.00 68.81 68 ASN A C 1
ATOM 551 O O . ASN A 1 68 ? -0.692 -0.157 -10.598 1.00 68.81 68 ASN A O 1
ATOM 555 N N . ASN A 1 69 ? -1.755 0.465 -12.483 1.00 77.88 69 ASN A N 1
ATOM 556 C CA . ASN A 1 69 ? -3.092 0.590 -11.887 1.00 77.88 69 ASN A CA 1
ATOM 557 C C . ASN A 1 69 ? -3.493 -0.647 -11.069 1.00 77.88 69 ASN A C 1
ATOM 559 O O . ASN A 1 69 ? -4.135 -0.514 -10.032 1.00 77.88 69 ASN A O 1
ATOM 563 N N . SER A 1 70 ? -3.071 -1.843 -11.490 1.00 77.94 70 SER A N 1
ATOM 564 C CA . SER A 1 70 ? -3.303 -3.102 -10.777 1.00 77.94 70 SER A CA 1
ATOM 565 C C . SER A 1 70 ? -2.713 -3.101 -9.363 1.00 77.94 70 SER A C 1
ATOM 567 O O . SER A 1 70 ? -3.380 -3.537 -8.427 1.00 77.94 70 SER A O 1
ATOM 569 N N . SER A 1 71 ? -1.498 -2.577 -9.183 1.00 79.06 71 SER A N 1
ATOM 570 C CA . SER A 1 71 ? -0.819 -2.515 -7.881 1.00 79.06 71 SER A CA 1
ATOM 571 C C . SER A 1 71 ? -1.466 -1.488 -6.957 1.00 79.06 71 SER A C 1
ATOM 573 O O . SER A 1 71 ? -1.669 -1.767 -5.776 1.00 79.06 71 SER A O 1
ATOM 575 N N . ILE A 1 72 ? -1.865 -0.332 -7.498 1.00 83.88 72 ILE A N 1
ATOM 576 C CA . ILE A 1 72 ? -2.616 0.689 -6.752 1.00 83.88 72 ILE A CA 1
ATOM 577 C C . ILE A 1 72 ? -3.968 0.128 -6.301 1.00 83.88 72 ILE A C 1
ATOM 579 O O . ILE A 1 72 ? -4.359 0.297 -5.143 1.00 83.88 72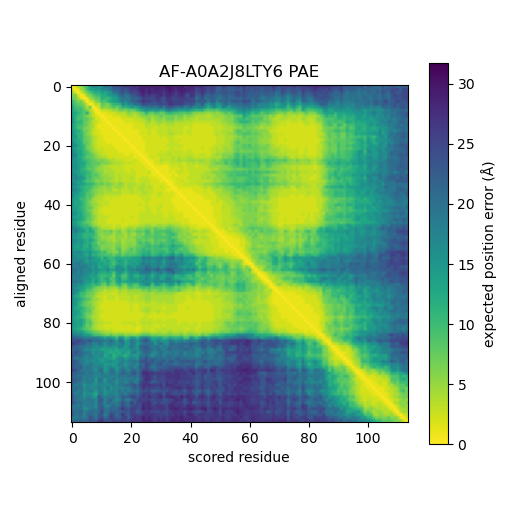 ILE A O 1
ATOM 583 N N . LEU A 1 73 ? -4.671 -0.576 -7.193 1.00 84.19 73 LEU A N 1
ATOM 584 C CA . LEU A 1 73 ? -5.957 -1.199 -6.887 1.00 84.19 73 LEU A CA 1
ATOM 585 C C . LEU A 1 73 ? -5.799 -2.284 -5.812 1.00 84.19 73 LEU A C 1
ATOM 587 O O . LEU A 1 73 ? -6.598 -2.340 -4.878 1.00 84.19 73 LEU A O 1
ATOM 591 N N . LEU A 1 74 ? -4.737 -3.093 -5.897 1.00 81.81 74 LEU A N 1
ATOM 592 C CA . LEU A 1 74 ? -4.418 -4.132 -4.918 1.00 81.81 74 LEU A CA 1
ATOM 593 C C . LEU A 1 74 ? -4.100 -3.538 -3.540 1.00 81.81 74 LEU A C 1
ATOM 595 O O . LEU A 1 74 ? -4.696 -3.952 -2.547 1.00 81.81 74 LEU A O 1
ATOM 599 N N . ALA A 1 75 ? -3.218 -2.539 -3.470 1.00 86.25 75 ALA A N 1
ATOM 600 C CA . ALA A 1 75 ? -2.873 -1.863 -2.221 1.00 86.25 75 ALA A CA 1
ATOM 601 C C . ALA A 1 75 ? -4.105 -1.186 -1.593 1.00 86.25 75 ALA A C 1
ATOM 603 O O . ALA A 1 75 ? -4.320 -1.266 -0.382 1.00 86.25 75 ALA A O 1
ATOM 604 N N . SER A 1 76 ? -4.959 -0.571 -2.418 1.00 87.88 76 SER A N 1
ATOM 605 C CA . SER A 1 76 ? -6.210 0.058 -1.973 1.00 87.88 76 SER A CA 1
ATOM 606 C C . SER A 1 76 ? -7.201 -0.966 -1.422 1.00 87.88 76 SER A C 1
ATOM 608 O O . SER A 1 76 ? -7.823 -0.726 -0.386 1.00 87.88 76 SER A O 1
ATOM 610 N N . ALA A 1 77 ? -7.323 -2.123 -2.079 1.00 85.19 77 ALA A N 1
ATOM 611 C CA . ALA A 1 77 ? -8.154 -3.226 -1.611 1.00 85.19 77 ALA A CA 1
ATOM 612 C C . ALA A 1 77 ? -7.653 -3.765 -0.264 1.00 85.19 77 ALA A C 1
ATOM 614 O O . ALA A 1 77 ? -8.447 -3.926 0.663 1.00 85.19 77 ALA A O 1
ATOM 615 N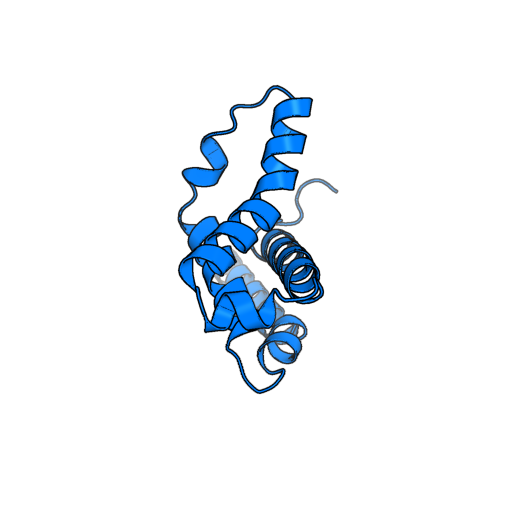 N . VAL A 1 78 ? -6.339 -3.974 -0.120 1.00 85.50 78 VAL A N 1
ATOM 616 C CA . VAL A 1 78 ? -5.718 -4.399 1.144 1.00 85.50 78 VAL A CA 1
ATOM 617 C C . VAL A 1 78 ? -5.967 -3.375 2.256 1.00 85.50 78 VAL A C 1
ATOM 619 O O . VAL A 1 78 ? -6.352 -3.765 3.358 1.00 85.50 78 VAL A O 1
ATOM 622 N N . TRP A 1 79 ? -5.821 -2.077 1.974 1.00 89.56 79 TRP A N 1
ATOM 623 C CA . TRP A 1 79 ? -6.115 -1.009 2.936 1.00 89.56 79 TRP A CA 1
ATOM 624 C C . TRP A 1 79 ? -7.563 -1.050 3.412 1.00 89.56 79 TRP A C 1
ATOM 626 O O . TRP A 1 79 ? -7.819 -1.086 4.619 1.00 89.56 79 TRP A O 1
ATOM 636 N N . TYR A 1 80 ? -8.505 -1.117 2.470 1.00 86.69 80 TYR A N 1
ATOM 637 C CA . TYR A 1 80 ? -9.925 -1.179 2.787 1.00 86.69 80 TYR A CA 1
ATOM 638 C C . TYR A 1 80 ? -10.243 -2.402 3.657 1.00 86.69 80 TYR A C 1
ATOM 640 O O . TYR A 1 80 ? -10.935 -2.299 4.670 1.00 86.69 80 TYR A O 1
ATOM 648 N N . LEU A 1 81 ? -9.669 -3.554 3.313 1.00 81.56 81 LEU A N 1
ATOM 649 C CA . LEU A 1 81 ? -9.884 -4.804 4.034 1.00 81.56 81 LEU A CA 1
ATOM 650 C C . LEU A 1 81 ? -9.263 -4.780 5.438 1.00 81.56 81 LEU A C 1
ATOM 652 O O . LEU A 1 81 ? -9.892 -5.252 6.379 1.00 81.56 81 LEU A O 1
ATOM 656 N N . ILE A 1 82 ? -8.089 -4.178 5.635 1.00 82.06 82 ILE A N 1
ATOM 657 C CA . ILE A 1 82 ? -7.448 -4.098 6.959 1.00 82.06 82 ILE A CA 1
ATOM 658 C C . ILE A 1 82 ? -8.165 -3.113 7.903 1.00 82.06 82 ILE A C 1
ATOM 660 O O . ILE A 1 82 ? -8.252 -3.376 9.111 1.00 82.06 82 ILE A O 1
ATOM 664 N N . PHE A 1 83 ? -8.676 -1.989 7.391 1.00 82.56 83 PHE A N 1
ATOM 665 C CA . PHE A 1 83 ? -9.311 -0.950 8.214 1.00 82.56 83 PHE A CA 1
ATOM 666 C C . PHE A 1 83 ? -10.819 -1.149 8.424 1.00 82.56 83 PHE A C 1
ATOM 668 O O . PHE A 1 83 ? -11.316 -0.836 9.508 1.00 82.56 83 PHE A O 1
ATOM 675 N N . PHE A 1 84 ? -11.539 -1.687 7.434 1.00 80.88 84 PHE A N 1
ATOM 676 C CA . PHE A 1 84 ? -13.007 -1.754 7.446 1.00 80.88 84 PHE A CA 1
ATOM 677 C C . PHE A 1 84 ? -13.584 -3.177 7.517 1.00 80.88 84 PHE A C 1
ATOM 679 O O . PHE A 1 84 ? -14.776 -3.315 7.791 1.00 80.88 84 PHE A O 1
ATOM 686 N N . CYS A 1 85 ? -12.798 -4.244 7.317 1.00 72.69 85 CYS A N 1
ATOM 687 C CA . CYS A 1 85 ? -13.320 -5.612 7.435 1.00 72.69 85 CYS A CA 1
ATOM 688 C C . CYS A 1 85 ? -13.501 -6.010 8.918 1.00 72.69 85 CYS A C 1
ATOM 690 O O . CYS A 1 85 ? -12.528 -5.986 9.675 1.00 72.69 85 CYS A O 1
ATOM 692 N N . PRO A 1 86 ? -14.711 -6.410 9.359 1.00 54.53 86 PRO A N 1
ATOM 693 C CA . PRO A 1 86 ? -15.024 -6.532 10.784 1.00 54.53 86 PRO A CA 1
ATOM 694 C C . PRO A 1 86 ? -14.693 -7.890 11.442 1.00 54.53 86 PRO A C 1
ATOM 696 O O . PRO A 1 86 ? -15.101 -8.087 12.579 1.00 54.53 86 PRO A O 1
ATOM 699 N N . MET A 1 87 ? -14.010 -8.848 10.792 1.00 50.62 87 MET A N 1
ATOM 700 C CA . MET A 1 87 ? -14.057 -10.256 11.258 1.00 50.62 87 MET A CA 1
ATOM 701 C C . MET A 1 87 ? -12.839 -11.156 10.946 1.00 50.62 87 MET A C 1
ATOM 703 O O . MET A 1 87 ? -13.032 -12.345 10.717 1.00 50.62 87 MET A O 1
ATOM 707 N N . ASP A 1 88 ? -11.595 -10.651 10.887 1.00 53.91 88 ASP A N 1
ATOM 708 C CA . ASP A 1 88 ? -10.373 -11.487 10.682 1.00 53.91 88 ASP A CA 1
ATOM 709 C C . ASP A 1 88 ? -10.414 -12.438 9.453 1.00 53.91 88 ASP A C 1
ATOM 711 O O . ASP A 1 88 ? -9.569 -13.316 9.259 1.00 53.91 88 ASP A O 1
ATOM 715 N N . LEU A 1 89 ? -11.416 -12.257 8.587 1.00 54.31 89 LEU A N 1
ATOM 716 C CA . LEU A 1 89 ? -11.720 -13.117 7.453 1.00 54.31 89 LEU A CA 1
ATOM 717 C C . LEU A 1 89 ? -10.649 -12.934 6.388 1.00 54.31 89 LEU A C 1
ATOM 719 O O . LEU A 1 89 ? -10.233 -13.898 5.763 1.00 54.31 89 LEU A O 1
ATOM 723 N N . PHE A 1 90 ? -10.149 -11.704 6.245 1.00 56.12 90 PHE A N 1
ATOM 724 C CA . PHE A 1 90 ? -9.062 -11.394 5.334 1.00 56.12 90 PHE A CA 1
ATOM 725 C C . PHE A 1 90 ? -7.765 -12.077 5.773 1.00 56.12 90 PHE A C 1
ATOM 727 O O . PHE A 1 90 ? -7.166 -12.766 4.963 1.00 56.12 90 PHE A O 1
ATOM 734 N N . TYR A 1 91 ? -7.394 -12.016 7.057 1.00 50.94 91 TYR A N 1
ATOM 735 C CA . TYR A 1 91 ? -6.216 -12.717 7.586 1.00 50.94 91 TYR A CA 1
ATOM 736 C C . TYR A 1 91 ? -6.313 -14.241 7.375 1.00 50.94 91 TYR A C 1
ATOM 738 O O . TYR A 1 91 ? -5.379 -14.860 6.866 1.00 50.94 91 TYR A O 1
ATOM 746 N N . LYS A 1 92 ? -7.485 -14.842 7.641 1.00 52.78 92 LYS A N 1
ATOM 747 C CA . LYS A 1 92 ? -7.757 -16.262 7.340 1.00 52.78 92 LYS A CA 1
ATOM 748 C C . LYS A 1 92 ? -7.755 -16.582 5.841 1.00 52.78 92 LYS A C 1
ATOM 750 O O . LYS A 1 92 ? -7.286 -17.655 5.479 1.00 52.78 92 LYS A O 1
ATOM 755 N N . CYS A 1 93 ? -8.233 -15.679 4.984 1.00 54.94 93 CYS A N 1
ATOM 756 C CA . CYS A 1 93 ? -8.222 -15.822 3.525 1.00 54.94 93 CYS A CA 1
ATOM 757 C C . CYS A 1 93 ? -6.818 -15.671 2.925 1.00 54.94 93 CYS A C 1
ATOM 759 O O . CYS A 1 93 ? -6.489 -16.401 1.995 1.00 54.94 93 CYS A O 1
ATOM 761 N N . VAL A 1 94 ? -5.967 -14.787 3.457 1.00 51.28 94 VAL A N 1
ATOM 762 C CA . VAL A 1 94 ? -4.584 -14.633 2.972 1.00 51.28 94 VAL A CA 1
ATOM 763 C C . VAL A 1 94 ? -3.703 -15.796 3.446 1.00 51.28 94 VAL A C 1
ATOM 765 O O . VAL A 1 94 ? -2.863 -16.282 2.692 1.00 51.28 94 VAL A O 1
ATOM 768 N N . CYS A 1 95 ? -3.953 -16.329 4.648 1.00 51.91 95 CYS A N 1
ATOM 769 C CA . CYS A 1 95 ? -3.385 -17.607 5.093 1.00 51.91 95 CYS A CA 1
ATOM 770 C C . CYS A 1 95 ? -3.992 -18.831 4.378 1.00 51.91 95 CYS A C 1
ATOM 772 O O . CYS A 1 95 ? -3.471 -19.939 4.520 1.00 51.91 95 CYS A O 1
ATOM 774 N N . PHE A 1 96 ? -5.050 -18.660 3.576 1.00 48.44 96 PHE A N 1
ATOM 775 C CA . PHE A 1 96 ? -5.663 -19.721 2.780 1.00 48.44 96 PHE A CA 1
ATOM 776 C C . PHE A 1 96 ? -4.862 -19.967 1.484 1.00 48.44 96 PHE A C 1
ATOM 778 O O . PHE A 1 96 ? -5.353 -19.837 0.360 1.00 48.44 96 PHE A O 1
ATOM 785 N N . LEU A 1 97 ? -3.627 -20.447 1.656 1.00 52.53 97 LEU A N 1
ATOM 786 C CA . LEU A 1 97 ? -2.812 -21.106 0.626 1.00 52.53 97 LEU A CA 1
ATOM 787 C C . LEU A 1 97 ? -3.562 -22.107 -0.302 1.00 52.53 97 LEU A C 1
ATOM 789 O O . LEU A 1 97 ? -3.139 -22.225 -1.456 1.00 52.53 97 LEU A O 1
ATOM 793 N N . PRO A 1 98 ? -4.647 -22.817 0.102 1.00 54.53 98 PRO A N 1
ATOM 794 C CA . PRO A 1 98 ? -5.317 -23.793 -0.763 1.00 54.53 98 PRO A CA 1
ATOM 795 C C . PRO A 1 98 ? -5.932 -23.198 -2.034 1.00 54.53 98 PRO A C 1
ATOM 797 O O . PRO A 1 98 ? -5.877 -23.823 -3.088 1.00 54.53 98 PRO A O 1
ATOM 800 N N . VAL A 1 99 ? -6.475 -21.977 -1.977 1.00 57.91 99 VAL A N 1
ATOM 801 C CA . VAL A 1 99 ? -7.100 -21.343 -3.157 1.00 57.91 99 VAL A CA 1
ATOM 802 C C . VAL A 1 99 ? -6.041 -20.964 -4.191 1.00 57.91 99 VAL A C 1
ATOM 804 O O . VAL A 1 99 ? -6.248 -21.116 -5.393 1.00 57.91 99 VAL A O 1
ATOM 807 N N . LYS A 1 100 ? -4.854 -20.563 -3.728 1.00 55.00 100 LYS A N 1
ATOM 808 C CA . LYS A 1 100 ? -3.711 -20.284 -4.598 1.00 55.00 100 LYS A CA 1
ATOM 809 C C . LYS A 1 100 ? -3.184 -21.557 -5.274 1.00 55.00 100 LYS A C 1
ATOM 811 O O . LYS A 1 100 ? -2.822 -21.504 -6.444 1.00 55.00 100 LYS A O 1
ATOM 816 N N . LEU A 1 101 ? -3.180 -22.693 -4.568 1.00 56.44 101 LEU A N 1
ATOM 817 C CA . LEU A 1 101 ? -2.855 -24.007 -5.140 1.00 56.44 101 LEU A CA 1
ATOM 818 C C . LEU A 1 101 ? -3.854 -24.425 -6.224 1.00 56.44 101 LEU A C 1
ATOM 820 O O . LEU A 1 101 ? -3.427 -24.940 -7.250 1.00 56.44 101 LEU A O 1
ATOM 824 N N . ILE A 1 102 ? -5.149 -24.149 -6.043 1.00 64.88 102 ILE A N 1
ATOM 825 C CA . ILE A 1 102 ? -6.176 -24.430 -7.060 1.00 64.88 102 ILE A CA 1
ATOM 826 C C . ILE A 1 102 ? -5.940 -23.584 -8.319 1.00 64.88 102 ILE A C 1
ATOM 828 O O . ILE A 1 102 ? -5.947 -24.123 -9.422 1.00 64.88 102 ILE A O 1
ATOM 832 N N . PHE A 1 103 ? -5.646 -22.287 -8.176 1.00 58.09 103 PHE A N 1
ATOM 833 C CA . PHE A 1 103 ? -5.349 -21.420 -9.325 1.00 58.09 103 PHE A CA 1
ATOM 834 C C . PHE A 1 103 ? -4.039 -21.779 -10.042 1.00 58.09 103 PHE A C 1
ATOM 836 O O . PHE A 1 103 ? -3.983 -21.729 -11.269 1.00 58.09 103 PHE A O 1
ATOM 843 N N . VAL A 1 104 ? -2.992 -22.167 -9.305 1.00 60.88 104 VAL A N 1
ATOM 844 C CA . VAL A 1 104 ? -1.738 -22.661 -9.905 1.00 60.88 104 VAL A CA 1
ATOM 845 C C . VAL A 1 104 ? -1.973 -23.989 -10.626 1.00 60.88 104 VAL A C 1
ATOM 847 O O . VAL A 1 104 ? -1.542 -24.135 -11.764 1.00 60.88 104 VAL A O 1
ATOM 850 N N . ALA A 1 105 ? -2.707 -24.921 -10.015 1.00 58.75 105 ALA A N 1
ATOM 851 C CA . ALA A 1 105 ? -3.038 -26.200 -10.634 1.00 58.75 105 ALA A CA 1
ATOM 852 C C . ALA A 1 105 ? -3.869 -26.023 -11.914 1.00 58.75 105 ALA A C 1
ATOM 854 O O . ALA A 1 105 ? -3.585 -26.672 -12.914 1.00 58.75 105 ALA A O 1
ATOM 855 N N . MET A 1 106 ? -4.846 -25.111 -11.924 1.00 58.38 106 MET A N 1
ATOM 856 C CA . MET A 1 106 ? -5.633 -24.813 -13.126 1.00 58.38 106 MET A CA 1
ATOM 857 C C . MET A 1 106 ? -4.784 -24.215 -14.255 1.00 58.38 106 MET A C 1
ATOM 859 O O . MET A 1 106 ? -4.956 -24.602 -15.407 1.00 58.38 106 MET A O 1
ATOM 863 N N . LYS A 1 107 ? -3.836 -23.325 -13.935 1.00 52.28 107 LYS A N 1
ATOM 864 C CA . LYS A 1 107 ? -2.928 -22.732 -14.929 1.00 52.28 107 LYS A CA 1
ATOM 865 C C . LYS A 1 107 ? -1.995 -23.770 -15.570 1.00 52.28 107 LYS A C 1
ATOM 867 O O . LYS A 1 107 ? -1.762 -23.713 -16.771 1.00 52.28 107 LYS A O 1
ATOM 872 N N . GLU A 1 108 ? -1.468 -24.711 -14.787 1.00 56.44 108 GLU A N 1
ATOM 873 C CA . GLU A 1 108 ? -0.615 -25.798 -15.301 1.00 56.44 108 GLU A CA 1
ATOM 874 C C .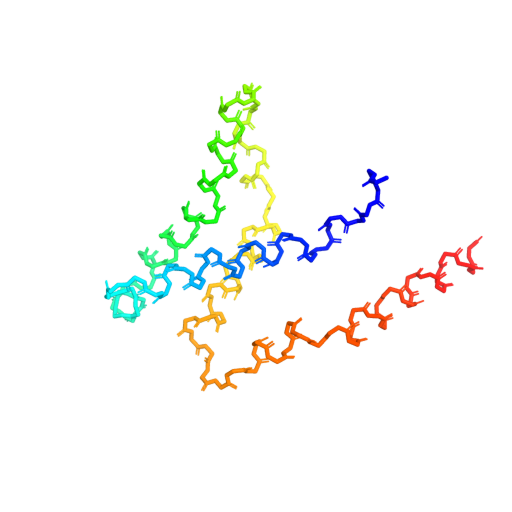 GLU A 1 108 ? -1.391 -26.754 -16.220 1.00 56.44 108 GLU A C 1
ATOM 876 O O . GLU A 1 108 ? -0.859 -27.219 -17.225 1.00 56.44 108 GLU A O 1
ATOM 881 N N . VAL A 1 109 ? -2.670 -27.012 -15.923 1.00 56.56 109 VAL A N 1
ATOM 882 C CA . VAL A 1 109 ? -3.527 -27.856 -16.773 1.00 56.56 109 VAL A CA 1
ATOM 883 C C . VAL A 1 109 ? -3.771 -27.211 -18.140 1.00 56.56 109 VAL A C 1
ATOM 885 O O . VAL A 1 109 ? -3.778 -27.909 -19.145 1.00 56.56 109 VAL A O 1
ATOM 888 N N . GLU A 1 110 ? -3.915 -25.890 -18.211 1.00 49.16 110 GLU A N 1
ATOM 889 C CA . GLU A 1 110 ? -4.126 -25.178 -19.479 1.00 49.16 110 GLU A CA 1
ATOM 890 C C . GLU A 1 110 ? -2.861 -25.162 -20.364 1.00 49.16 110 GLU A C 1
ATOM 892 O O . GLU A 1 110 ? -2.947 -25.294 -21.586 1.00 49.16 110 GLU A O 1
ATOM 897 N N . VAL A 1 111 ? -1.676 -25.093 -19.742 1.00 55.44 111 VAL A N 1
ATOM 898 C CA . VAL A 1 111 ? -0.370 -25.189 -20.425 1.00 55.44 111 VAL A CA 1
ATOM 899 C C . VAL A 1 111 ? -0.068 -26.618 -20.887 1.00 55.44 111 VAL A C 1
ATOM 901 O O . VAL A 1 111 ? 0.576 -26.795 -21.912 1.00 55.44 111 VAL A O 1
ATOM 904 N N . ALA A 1 112 ? -0.545 -27.638 -20.169 1.00 50.28 112 ALA A N 1
ATOM 905 C CA . ALA A 1 112 ? -0.361 -29.041 -20.546 1.00 50.28 112 ALA A CA 1
ATOM 906 C C . ALA A 1 112 ? -1.293 -29.511 -21.682 1.00 50.28 112 ALA A C 1
ATOM 908 O O . ALA A 1 112 ? -1.082 -30.592 -22.232 1.00 50.28 112 ALA A O 1
ATOM 909 N N . VAL A 1 113 ? -2.336 -28.737 -22.002 1.00 51.09 113 VAL A N 1
ATOM 910 C CA . VAL A 1 113 ? -3.345 -29.063 -23.029 1.00 51.09 113 VAL A CA 1
ATOM 911 C C . VAL A 1 113 ? -3.144 -28.253 -24.326 1.00 51.09 113 VAL A C 1
ATOM 913 O O . VAL A 1 113 ? -3.828 -28.512 -25.315 1.00 51.09 113 VAL A O 1
ATOM 916 N N . SER A 1 114 ? -2.186 -27.318 -24.351 1.00 45.03 114 SER A N 1
ATOM 917 C CA . SER A 1 114 ? -1.746 -26.589 -25.558 1.00 45.03 114 SER A CA 1
ATOM 918 C C . SER A 1 114 ? -0.490 -27.213 -26.161 1.00 45.03 114 SER A C 1
ATOM 920 O O . SER A 1 114 ? -0.388 -27.223 -27.407 1.00 45.03 114 SER A O 1
#

pLDDT: mean 71.58, std 15.58, range [34.03, 92.25]

InterPro domains:
  IPR007866 TRIC channel [PF05197] (26-110)
  IPR007866 TRIC channel [PTHR12454] (1-110)

Radius of gyration: 16.56 Å; Cα contacts (8 Å, |Δi|>4): 58; chains: 1; bounding box: 34×40×43 Å